Protein AF-A0A1I1U5Y3-F1 (afdb_monomer)

Secondary structure (DSSP, 8-state):
--------------------------------PPPPEEEEEEEEEETTEEEEEEEEEETT--SEEEEPS-EEEEETTSSSEEEE--SSS-SEEEETTTEEEESSEEE-

Sequence (108 aa):
MNASRSMRTAGGLLATAAFGLAALAAAPSAAAQPLPAYICEAVNPDLPRVFGSGCEALGGAPEHGPISGDFLIANEGGRNAFLCREEERYSGLADLPYRVVGFTCQPW

Foldseek 3Di:
DDDDDDDDDDDDDDDDDDDDDPPPPPPPPPPPQDAKEKEAQDWDDPPVKIKGAQIDTPSPADQFFFAAAWYWYAYDVRPFIKIFGDPDGGQWGHHPNGMIMGGRIDTD

pLDDT: mean 82.63, std 19.73, range [39.06, 98.44]

Radius of gyration: 28.96 Å; Cα contacts (8 Å, |Δi|>4): 219; chains: 1; bounding box: 86×43×30 Å

Nearest PDB structures (foldseek):
  5y82-assembly1_D  TM=3.064E-01  e=2.550E+00  Thermotoga maritima MSB8

Organism: NCBI:txid910347

Mean predicted aligned error: 12.99 Å

Structure (mmCIF, N/CA/C/O backbone):
data_AF-A0A1I1U5Y3-F1
#
_entry.id   AF-A0A1I1U5Y3-F1
#
loop_
_atom_site.group_PDB
_atom_site.id
_atom_site.type_symbol
_atom_site.label_atom_id
_atom_site.label_alt_id
_atom_site.label_comp_id
_atom_site.label_asym_id
_atom_site.label_entity_id
_atom_site.label_seq_id
_atom_site.pdbx_PDB_ins_code
_atom_site.Cartn_x
_atom_site.Cartn_y
_atom_site.Cartn_z
_atom_site.occupancy
_atom_site.B_iso_or_equiv
_atom_site.auth_seq_id
_atom_site.auth_comp_id
_atom_site.auth_asym_id
_atom_site.auth_atom_id
_atom_site.pdbx_PDB_model_num
ATOM 1 N N . MET A 1 1 ? -75.544 -22.456 -11.521 1.00 44.81 1 MET A N 1
ATOM 2 C CA . MET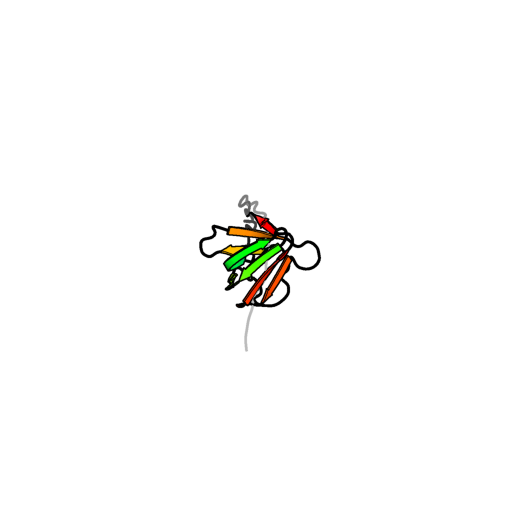 A 1 1 ? -74.609 -21.872 -10.534 1.00 44.81 1 MET A CA 1
ATOM 3 C C . MET A 1 1 ? -74.352 -20.439 -10.999 1.00 44.81 1 MET A C 1
ATOM 5 O O . MET A 1 1 ? -73.694 -20.274 -12.010 1.00 44.81 1 MET A O 1
ATOM 9 N N . ASN A 1 2 ? -75.157 -19.446 -10.592 1.00 39.06 2 ASN A N 1
ATOM 10 C CA .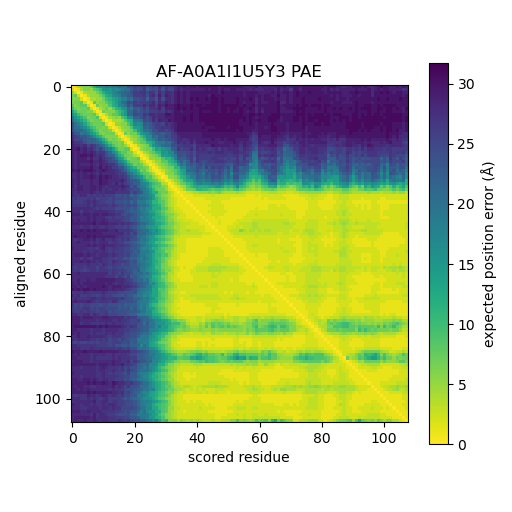 ASN A 1 2 ? -75.027 -18.639 -9.356 1.00 39.06 2 ASN A CA 1
ATOM 11 C C . ASN A 1 2 ? -73.566 -18.251 -9.084 1.00 39.06 2 ASN A C 1
ATOM 13 O O . ASN A 1 2 ? -72.743 -19.147 -8.986 1.00 39.06 2 ASN A O 1
ATOM 17 N N . ALA A 1 3 ? -73.162 -17.000 -8.881 1.00 43.75 3 ALA A N 1
ATOM 18 C CA . ALA A 1 3 ? -73.817 -15.694 -8.760 1.00 43.75 3 ALA A CA 1
ATOM 19 C C . ALA A 1 3 ? -72.679 -14.646 -8.906 1.00 43.75 3 ALA A C 1
ATOM 21 O O . ALA A 1 3 ? -71.518 -14.985 -8.693 1.00 43.75 3 ALA A O 1
ATOM 22 N N . SER A 1 4 ? -72.876 -13.380 -9.270 1.00 45.09 4 SER A N 1
ATOM 23 C CA . SER A 1 4 ? -73.261 -12.273 -8.368 1.00 45.09 4 SER A CA 1
ATOM 24 C C . SER A 1 4 ? -73.057 -10.982 -9.188 1.00 45.09 4 SER A C 1
ATOM 26 O O . SER A 1 4 ? -72.033 -10.862 -9.851 1.00 45.09 4 SER A O 1
ATOM 28 N N . ARG A 1 5 ? -74.047 -10.091 -9.357 1.00 50.44 5 ARG A N 1
ATOM 29 C CA . ARG A 1 5 ? -74.248 -8.850 -8.559 1.00 50.44 5 ARG A CA 1
ATOM 30 C C . ARG A 1 5 ? -72.933 -8.095 -8.297 1.00 50.44 5 ARG A C 1
ATOM 32 O O . ARG A 1 5 ? -72.022 -8.659 -7.717 1.00 50.44 5 ARG A O 1
ATOM 39 N N . SER A 1 6 ? -72.769 -6.837 -8.695 1.00 49.62 6 SER A N 1
ATOM 40 C CA . SER A 1 6 ? -73.486 -5.666 -8.161 1.00 49.62 6 SER A CA 1
ATOM 41 C C . SER A 1 6 ? -73.151 -4.439 -9.026 1.00 49.62 6 SER A C 1
ATOM 43 O O . SER A 1 6 ? -72.011 -4.278 -9.439 1.00 49.62 6 SER A O 1
ATOM 45 N N . MET A 1 7 ? -74.148 -3.677 -9.493 1.00 48.78 7 MET A N 1
ATOM 46 C CA . MET A 1 7 ? -74.590 -2.392 -8.905 1.00 48.78 7 MET A CA 1
ATOM 47 C C . MET A 1 7 ? -73.474 -1.335 -8.872 1.00 48.78 7 MET A C 1
ATOM 49 O O . MET A 1 7 ? -72.520 -1.466 -8.124 1.00 48.78 7 MET A O 1
ATOM 53 N N . ARG A 1 8 ? -73.486 -0.384 -9.814 1.00 50.25 8 ARG A N 1
ATOM 54 C CA . ARG A 1 8 ? -74.269 0.876 -9.835 1.00 50.25 8 ARG A CA 1
ATOM 55 C C . ARG A 1 8 ? -73.639 1.978 -8.978 1.00 50.25 8 ARG A C 1
ATOM 57 O O . ARG A 1 8 ? -73.395 1.774 -7.798 1.00 50.25 8 ARG A O 1
ATOM 64 N N . THR A 1 9 ? -73.643 3.171 -9.585 1.00 48.12 9 THR A N 1
ATOM 65 C CA . THR A 1 9 ? -73.717 4.513 -8.966 1.00 48.12 9 THR A CA 1
ATOM 66 C C . THR A 1 9 ? -72.501 4.933 -8.150 1.00 48.12 9 THR A C 1
ATOM 68 O O . THR A 1 9 ? -72.160 4.326 -7.151 1.00 48.12 9 THR A O 1
ATOM 71 N N . ALA A 1 10 ? -71.767 5.935 -8.621 1.00 48.81 10 ALA A N 1
ATOM 72 C CA . ALA A 1 10 ? -71.996 7.370 -8.384 1.00 48.81 10 ALA A CA 1
ATOM 73 C C . ALA A 1 10 ? -70.791 7.819 -7.552 1.00 48.81 10 ALA A C 1
ATOM 75 O O . ALA A 1 10 ? -70.487 7.220 -6.534 1.00 48.81 10 ALA A O 1
ATOM 76 N N . GLY A 1 11 ? -69.966 8.724 -8.052 1.00 43.12 11 GLY A N 1
ATOM 77 C CA . GLY A 1 11 ? -70.241 10.142 -7.901 1.00 43.12 11 GLY A CA 1
ATOM 78 C C . GLY A 1 11 ? -69.346 10.677 -6.784 1.00 43.12 11 GLY A C 1
ATOM 79 O O . GLY A 1 11 ? -68.991 9.947 -5.866 1.00 43.12 11 GLY A O 1
ATOM 80 N N . GLY A 1 12 ? -68.975 11.948 -6.879 1.00 46.03 12 GLY A N 1
ATOM 81 C CA . GLY A 1 12 ? -68.310 12.641 -5.780 1.00 46.03 12 GLY A CA 1
ATOM 82 C C . GLY A 1 12 ? -66.886 13.060 -6.095 1.00 46.03 12 GLY A C 1
ATOM 83 O O . GLY A 1 12 ? -65.924 12.435 -5.666 1.00 46.03 12 GLY A O 1
ATOM 84 N N . LEU A 1 13 ? -66.784 14.194 -6.787 1.00 61.62 13 LEU A N 1
ATOM 85 C CA . LEU A 1 13 ? -65.729 15.167 -6.533 1.00 61.62 13 LEU A CA 1
ATOM 86 C C . LEU A 1 13 ? -65.697 15.487 -5.035 1.00 61.62 13 LEU A C 1
ATOM 88 O O . LEU A 1 13 ? -66.669 16.032 -4.519 1.00 61.62 13 LEU A O 1
ATOM 92 N N . LEU A 1 14 ? -64.572 15.228 -4.376 1.00 51.44 14 LEU A N 1
ATOM 93 C CA . LEU A 1 14 ? -64.182 15.941 -3.165 1.00 51.44 14 LEU A CA 1
ATOM 94 C C . LEU A 1 14 ? -62.695 16.264 -3.266 1.00 51.44 14 LEU A C 1
ATOM 96 O O . LEU A 1 14 ? -61.824 15.429 -3.041 1.00 51.44 14 LEU A O 1
ATOM 100 N N . ALA A 1 15 ? -62.432 17.509 -3.652 1.00 57.75 15 ALA A N 1
ATOM 101 C CA . ALA A 1 15 ? -61.160 18.157 -3.425 1.00 57.75 15 ALA A CA 1
ATOM 102 C C . ALA A 1 15 ? -60.996 18.365 -1.913 1.00 57.75 15 ALA A C 1
ATOM 104 O O . ALA A 1 15 ? -61.749 19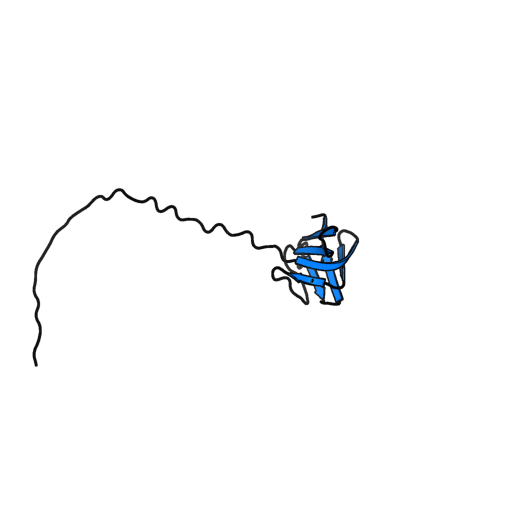.120 -1.299 1.00 57.75 15 ALA A O 1
ATOM 105 N N . THR A 1 16 ? -60.006 17.705 -1.323 1.00 55.69 16 THR A N 1
ATOM 106 C CA . THR A 1 16 ? -59.518 18.001 0.025 1.00 55.69 16 THR A CA 1
ATOM 107 C C . THR A 1 16 ? -58.081 18.480 -0.087 1.00 55.69 16 THR A C 1
ATOM 109 O O . THR A 1 16 ? -57.167 17.696 -0.337 1.00 55.69 16 THR A O 1
ATOM 112 N N . ALA A 1 17 ? -57.898 19.789 0.076 1.00 63.28 17 ALA A N 1
ATOM 113 C CA . ALA A 1 17 ? -56.601 20.396 0.313 1.00 63.28 17 ALA A CA 1
ATOM 114 C C . ALA A 1 17 ? -56.066 19.891 1.662 1.00 63.28 17 ALA A C 1
ATOM 116 O O . ALA A 1 17 ? -56.642 20.188 2.708 1.00 63.28 17 ALA A O 1
ATOM 117 N N . ALA A 1 18 ? -54.982 19.117 1.630 1.00 48.12 18 ALA A N 1
ATOM 118 C CA . ALA A 1 18 ? -54.246 18.704 2.815 1.00 48.12 18 ALA A CA 1
ATOM 119 C C . ALA A 1 18 ? -52.859 19.353 2.780 1.00 48.12 18 ALA A C 1
ATOM 121 O O . ALA A 1 18 ? -51.987 18.972 2.003 1.00 48.12 18 ALA A O 1
ATOM 122 N N . PHE A 1 19 ? -52.679 20.362 3.629 1.00 60.50 19 PHE A N 1
ATOM 123 C CA . PHE A 1 19 ? -51.366 20.772 4.104 1.00 60.50 19 PHE A CA 1
ATOM 124 C C . PHE A 1 19 ? -50.771 19.604 4.889 1.00 60.50 19 PHE A C 1
ATOM 126 O O . PHE A 1 19 ? -51.403 19.116 5.826 1.00 60.50 19 PHE A O 1
ATOM 133 N N . GLY A 1 20 ? -49.561 19.173 4.554 1.00 52.72 20 GLY A N 1
ATOM 134 C CA . GLY A 1 20 ? -48.847 18.256 5.429 1.00 52.72 20 GLY A CA 1
ATOM 135 C C . GLY A 1 20 ? -47.734 17.494 4.745 1.00 52.72 20 GLY A C 1
ATOM 136 O O . GLY A 1 20 ? -47.968 16.770 3.788 1.00 52.72 20 GLY A O 1
ATOM 137 N N . LEU A 1 21 ? -46.555 17.623 5.352 1.00 49.31 21 LEU A N 1
ATOM 138 C CA . LEU A 1 21 ? -45.338 16.850 5.135 1.00 49.31 21 LEU A CA 1
ATOM 139 C C . LEU A 1 21 ? -44.546 17.276 3.900 1.00 49.31 21 LEU A C 1
ATOM 141 O O . LEU A 1 21 ? -44.572 16.649 2.845 1.00 49.31 21 LEU A O 1
ATOM 145 N N . ALA A 1 22 ? -43.707 18.295 4.107 1.00 53.78 22 ALA A N 1
ATOM 146 C CA . ALA A 1 22 ? -42.377 18.269 3.524 1.00 53.78 22 ALA A CA 1
ATOM 147 C C . ALA A 1 22 ? -41.741 16.930 3.926 1.00 53.78 22 ALA A C 1
ATOM 149 O O . ALA A 1 22 ? -41.230 16.775 5.036 1.00 53.78 22 ALA A O 1
ATOM 150 N N . ALA A 1 23 ? -41.852 15.935 3.049 1.00 56.47 23 ALA A N 1
ATOM 151 C CA . ALA A 1 23 ? -41.000 14.771 3.089 1.00 56.47 23 ALA A CA 1
ATOM 152 C C . ALA A 1 23 ? -39.583 15.311 2.902 1.00 56.47 23 ALA A C 1
ATOM 154 O O . ALA A 1 23 ? -39.151 15.597 1.787 1.00 56.47 23 ALA A O 1
ATOM 155 N N . LEU A 1 24 ? -38.891 15.537 4.018 1.00 59.25 24 LEU A N 1
ATOM 156 C CA . LEU A 1 24 ? -37.443 15.589 4.039 1.00 59.25 24 LEU A CA 1
ATOM 157 C C . LEU A 1 24 ? -37.010 14.242 3.473 1.00 59.25 24 LEU A C 1
ATOM 159 O O . LEU A 1 24 ? -36.967 13.242 4.187 1.00 59.25 24 LEU A O 1
ATOM 163 N N . ALA A 1 25 ? -36.791 14.200 2.160 1.00 59.00 25 ALA A N 1
ATOM 164 C CA . ALA A 1 25 ? -36.021 13.150 1.543 1.00 59.00 25 ALA A CA 1
ATOM 165 C C . ALA A 1 25 ? -34.682 13.200 2.270 1.00 59.00 25 ALA A C 1
ATOM 167 O O . ALA A 1 25 ? -33.872 14.096 2.031 1.00 59.00 25 ALA A O 1
ATOM 168 N N . ALA A 1 26 ? -34.510 12.312 3.248 1.00 57.78 26 ALA A N 1
ATOM 169 C CA . ALA A 1 26 ? -33.218 12.026 3.823 1.00 57.78 26 ALA A CA 1
ATOM 170 C C . ALA A 1 26 ? -32.390 11.531 2.642 1.00 57.78 26 ALA A C 1
ATOM 172 O O . ALA A 1 26 ? -32.492 10.372 2.238 1.00 57.78 26 ALA A O 1
ATOM 173 N N . ALA A 1 27 ? -31.677 12.461 2.004 1.00 63.69 27 ALA A N 1
ATOM 174 C CA . ALA A 1 27 ? -30.672 12.121 1.027 1.00 63.69 27 ALA A CA 1
ATOM 175 C C . ALA A 1 27 ? -29.791 11.079 1.718 1.00 63.69 27 ALA A C 1
ATOM 177 O O . ALA A 1 27 ? -29.425 11.298 2.879 1.00 63.69 27 ALA A O 1
ATOM 178 N N . PRO A 1 28 ? -29.518 9.930 1.083 1.00 59.12 28 PRO A N 1
ATOM 179 C CA . PRO A 1 28 ? -28.597 8.982 1.663 1.00 59.12 28 PRO A CA 1
ATOM 180 C C . PRO A 1 28 ? -27.299 9.752 1.860 1.00 59.12 28 PRO A C 1
ATOM 182 O O . PRO A 1 28 ? -26.654 10.154 0.892 1.00 59.12 28 PRO A O 1
ATOM 185 N N . SER A 1 29 ? -26.958 10.026 3.118 1.00 59.75 29 SER A N 1
ATOM 186 C CA . SER A 1 29 ? -25.608 10.401 3.483 1.00 59.75 29 SER A CA 1
ATOM 187 C C . SER A 1 29 ? -24.771 9.251 2.962 1.00 59.75 29 SER A C 1
ATOM 189 O O . SER A 1 29 ? -24.820 8.157 3.525 1.00 59.75 29 SER A O 1
ATOM 191 N N . ALA A 1 30 ? -24.116 9.459 1.820 1.00 60.53 30 ALA A N 1
ATOM 192 C CA . ALA A 1 30 ? -23.127 8.542 1.306 1.00 60.53 30 ALA A CA 1
ATOM 193 C C . ALA A 1 30 ? -22.087 8.446 2.416 1.00 60.53 30 ALA A C 1
ATOM 195 O O . ALA A 1 30 ? -21.275 9.352 2.600 1.00 60.53 30 ALA A O 1
ATOM 196 N N . ALA A 1 31 ? -22.222 7.416 3.252 1.00 61.72 31 ALA A N 1
ATOM 197 C CA . ALA A 1 31 ? -21.254 7.112 4.277 1.00 61.72 31 ALA A CA 1
ATOM 198 C C . ALA A 1 31 ? -19.932 7.008 3.530 1.00 61.72 31 ALA A C 1
ATOM 200 O O . ALA A 1 31 ? -19.838 6.223 2.583 1.00 61.72 31 ALA A O 1
ATOM 201 N N . ALA A 1 32 ? -18.985 7.879 3.878 1.00 65.44 32 ALA A N 1
ATOM 202 C CA . ALA A 1 32 ? -17.664 7.876 3.281 1.00 65.44 32 ALA A CA 1
ATOM 203 C C . ALA A 1 32 ? -17.139 6.445 3.394 1.00 65.44 32 ALA A C 1
ATOM 205 O O . ALA A 1 32 ? -16.910 5.952 4.500 1.00 65.44 32 ALA A O 1
ATOM 206 N N . GLN A 1 33 ? -17.086 5.740 2.264 1.00 68.50 33 GLN A N 1
ATOM 207 C CA . GLN A 1 33 ? -16.603 4.373 2.267 1.00 68.50 33 GLN A CA 1
ATOM 208 C C . GLN A 1 33 ? -15.131 4.439 2.681 1.00 68.50 33 GLN A C 1
ATOM 210 O O . GLN A 1 33 ? -14.407 5.302 2.174 1.00 68.50 33 GLN A O 1
ATOM 215 N N . PRO A 1 34 ? -14.697 3.618 3.651 1.00 82.25 34 PRO A N 1
ATOM 216 C CA . PRO A 1 34 ? -13.308 3.624 4.076 1.00 82.25 34 PRO A CA 1
ATOM 217 C C . PRO A 1 34 ? -12.416 3.312 2.872 1.00 82.25 34 PRO A C 1
ATOM 219 O O . PRO A 1 34 ? -12.733 2.421 2.085 1.00 82.25 34 PRO A O 1
ATOM 222 N N . LEU A 1 35 ? -11.326 4.072 2.724 1.00 91.56 35 LEU A N 1
ATOM 223 C CA . LEU A 1 35 ? -10.344 3.834 1.669 1.00 91.56 35 LEU A CA 1
ATOM 224 C C . LEU A 1 35 ? -9.785 2.406 1.792 1.00 91.56 35 LEU A C 1
ATOM 226 O O . LEU A 1 35 ? -9.553 1.949 2.919 1.00 91.56 35 LEU A O 1
ATOM 230 N N . PRO A 1 36 ? -9.521 1.722 0.665 1.00 96.06 36 PRO A N 1
ATOM 231 C CA . PRO A 1 36 ? -8.729 0.502 0.664 1.00 96.06 36 PRO A CA 1
ATOM 232 C C . PRO A 1 36 ? -7.414 0.728 1.415 1.00 96.06 36 PRO A C 1
ATOM 234 O O . PRO A 1 36 ? -6.788 1.785 1.288 1.00 96.06 36 PRO A O 1
ATOM 237 N N . ALA A 1 37 ? -6.996 -0.242 2.221 1.00 97.12 37 ALA A N 1
ATOM 238 C CA . ALA A 1 37 ? -5.811 -0.094 3.053 1.00 97.12 37 ALA A CA 1
ATOM 239 C C . ALA A 1 37 ? -5.034 -1.402 3.181 1.00 97.12 37 ALA A C 1
ATOM 241 O O . ALA A 1 37 ? -5.618 -2.483 3.163 1.00 97.12 37 ALA A O 1
ATOM 242 N N . TYR A 1 38 ? -3.726 -1.280 3.380 1.00 98.00 38 TYR A N 1
ATOM 243 C CA . TYR A 1 38 ? -2.846 -2.372 3.767 1.00 98.00 38 TYR A CA 1
ATOM 244 C C . TYR A 1 38 ? -2.189 -2.045 5.099 1.00 98.00 38 TYR A C 1
ATOM 246 O O . TYR A 1 38 ? -1.551 -0.997 5.238 1.00 98.00 38 TYR A O 1
ATOM 254 N N . ILE A 1 39 ? -2.338 -2.947 6.064 1.00 97.50 39 ILE A N 1
ATOM 255 C CA . ILE A 1 39 ? -1.616 -2.889 7.335 1.00 97.50 39 ILE A CA 1
ATOM 256 C C . ILE A 1 39 ? -0.462 -3.872 7.245 1.00 97.50 39 ILE A C 1
ATOM 258 O O . ILE A 1 39 ? -0.685 -5.050 7.000 1.00 97.50 39 ILE A O 1
ATOM 262 N N . CYS A 1 40 ? 0.759 -3.376 7.393 1.00 97.31 40 CYS A N 1
ATOM 263 C CA . CYS A 1 40 ? 1.980 -4.137 7.177 1.00 97.31 40 CYS A CA 1
ATOM 264 C C . CYS A 1 40 ? 2.821 -4.217 8.453 1.00 97.31 40 CYS A C 1
ATOM 266 O O . CYS A 1 40 ? 2.913 -3.249 9.212 1.00 97.31 40 CYS A O 1
ATOM 268 N N . GLU A 1 41 ? 3.518 -5.331 8.649 1.00 96.44 41 GLU A N 1
ATOM 269 C CA . GLU A 1 41 ? 4.520 -5.468 9.713 1.00 96.44 41 GLU A CA 1
ATOM 270 C C . GLU A 1 41 ? 5.656 -4.444 9.544 1.00 96.44 41 GLU A C 1
ATOM 272 O O . GLU A 1 41 ? 6.095 -3.802 10.503 1.00 96.44 41 GLU A O 1
ATOM 277 N N . ALA A 1 42 ? 6.109 -4.241 8.302 1.00 95.62 42 ALA A N 1
ATOM 278 C CA . ALA A 1 42 ? 7.130 -3.255 7.967 1.00 95.62 42 ALA A CA 1
ATOM 279 C C . ALA A 1 42 ? 6.712 -2.376 6.785 1.00 95.62 42 ALA A C 1
ATOM 281 O O . ALA A 1 42 ? 6.172 -2.853 5.787 1.00 95.62 42 ALA A O 1
ATOM 282 N N . VAL A 1 43 ? 7.016 -1.080 6.904 1.00 97.69 43 VAL A N 1
ATOM 283 C CA . VAL A 1 43 ? 6.806 -0.064 5.867 1.00 97.69 43 VAL A CA 1
ATOM 284 C C . VAL A 1 43 ? 8.117 0.684 5.649 1.00 97.69 43 VAL A C 1
ATOM 286 O O . VAL A 1 43 ? 8.668 1.254 6.591 1.00 97.69 43 VAL A O 1
ATOM 289 N N . ASN A 1 44 ? 8.607 0.689 4.411 1.00 97.00 44 ASN A N 1
ATOM 290 C CA . ASN A 1 44 ? 9.813 1.390 3.986 1.00 97.00 44 ASN A CA 1
ATOM 291 C C . ASN A 1 44 ? 9.461 2.463 2.937 1.00 97.00 44 ASN A C 1
ATOM 293 O O . ASN A 1 44 ? 9.135 2.114 1.796 1.00 97.00 44 ASN A O 1
ATOM 297 N N . PRO A 1 45 ? 9.479 3.755 3.302 1.00 96.12 45 PRO A N 1
ATOM 298 C CA . PRO A 1 45 ? 9.217 4.838 2.363 1.00 96.12 45 PRO A CA 1
ATOM 299 C C . PRO A 1 45 ? 10.457 5.190 1.521 1.00 96.12 45 PRO A C 1
ATOM 301 O O . PRO A 1 45 ? 11.511 5.515 2.059 1.00 96.12 45 PRO A O 1
ATOM 304 N N . ASP A 1 46 ? 10.290 5.207 0.199 1.00 96.31 46 ASP A N 1
ATOM 305 C CA . ASP A 1 46 ? 11.238 5.706 -0.812 1.00 96.31 46 ASP A CA 1
ATOM 306 C C . ASP A 1 46 ? 10.480 6.655 -1.757 1.00 96.31 46 ASP A C 1
ATOM 308 O O . ASP A 1 46 ? 10.202 6.340 -2.919 1.00 96.31 46 ASP A O 1
ATOM 312 N N . LEU A 1 47 ? 10.002 7.772 -1.191 1.00 95.62 47 LEU A N 1
ATOM 313 C CA . LEU A 1 47 ? 9.011 8.635 -1.838 1.00 95.62 47 LEU A CA 1
ATOM 314 C C . LEU A 1 47 ? 9.456 9.060 -3.254 1.00 95.62 47 LEU A C 1
ATOM 31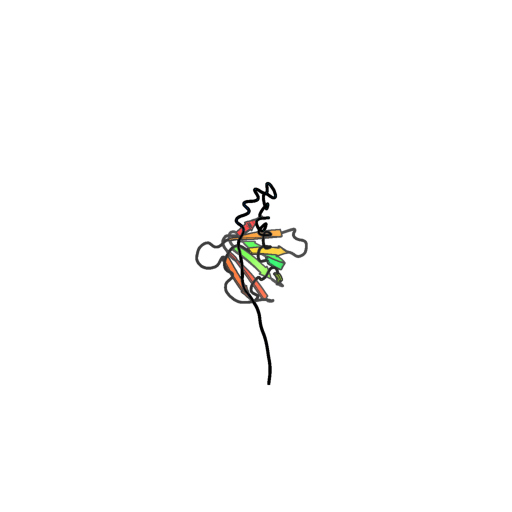6 O O . LEU A 1 47 ? 10.610 9.442 -3.447 1.00 95.62 47 LEU A O 1
ATOM 320 N N . PRO A 1 48 ? 8.545 9.035 -4.246 1.00 95.69 48 PRO A N 1
ATOM 321 C CA . PRO A 1 48 ? 7.094 8.855 -4.117 1.00 95.69 48 PRO A CA 1
ATOM 322 C C . PRO A 1 48 ? 6.627 7.390 -4.029 1.00 95.69 48 PRO A C 1
ATOM 324 O O . PRO A 1 48 ? 5.432 7.130 -4.124 1.00 95.69 48 PRO A O 1
ATOM 327 N N . ARG A 1 49 ? 7.529 6.418 -3.862 1.00 97.06 49 ARG A N 1
ATOM 328 C CA . ARG A 1 49 ? 7.176 5.007 -3.671 1.00 97.06 49 ARG A CA 1
ATOM 329 C C . ARG A 1 49 ? 7.172 4.613 -2.200 1.00 97.06 49 ARG A C 1
ATOM 331 O O . ARG A 1 49 ? 7.960 5.105 -1.401 1.00 97.06 49 ARG A O 1
ATOM 338 N N . VAL A 1 50 ? 6.291 3.692 -1.834 1.00 98.06 50 VAL A N 1
ATOM 339 C CA . VAL A 1 50 ? 6.251 3.109 -0.485 1.00 98.06 50 VAL A CA 1
ATOM 340 C C . VAL A 1 50 ? 6.159 1.599 -0.611 1.00 98.06 50 VAL A C 1
ATOM 342 O O . VAL A 1 50 ? 5.371 1.084 -1.402 1.00 98.06 50 VAL A O 1
ATOM 345 N N . PHE A 1 51 ? 6.970 0.889 0.167 1.00 98.06 51 PHE A N 1
ATOM 346 C CA . PHE A 1 51 ? 7.008 -0.567 0.183 1.00 98.06 51 PHE A CA 1
ATOM 347 C C . PHE A 1 51 ? 6.492 -1.083 1.522 1.00 98.06 51 PHE A C 1
ATOM 349 O O . PHE A 1 51 ? 7.009 -0.698 2.568 1.00 98.06 51 PHE A O 1
ATOM 356 N N . GLY A 1 52 ? 5.499 -1.965 1.487 1.00 97.56 52 GLY A N 1
ATOM 357 C CA . GLY A 1 52 ? 5.022 -2.725 2.639 1.00 97.56 52 GLY A CA 1
ATOM 358 C C . GLY A 1 52 ? 5.387 -4.203 2.513 1.00 97.56 52 GLY A C 1
ATOM 359 O O . GLY A 1 52 ? 5.382 -4.736 1.403 1.00 97.56 52 GLY A O 1
ATOM 360 N N . SER A 1 53 ? 5.687 -4.872 3.624 1.00 97.38 53 SER A N 1
ATOM 361 C CA . SER A 1 53 ? 5.893 -6.328 3.693 1.00 97.38 53 SER A CA 1
ATOM 362 C C . SER A 1 53 ? 5.174 -6.927 4.896 1.00 97.38 53 SER A C 1
ATOM 364 O O . SER A 1 53 ? 5.068 -6.253 5.923 1.00 97.38 53 SER A O 1
ATOM 366 N N . GLY A 1 54 ? 4.726 -8.183 4.778 1.00 96.50 54 GLY A N 1
ATOM 367 C CA . GLY A 1 54 ? 3.899 -8.817 5.809 1.00 96.50 54 GLY A CA 1
ATOM 368 C C . GLY A 1 54 ? 2.580 -8.065 5.955 1.00 96.50 54 GLY A C 1
ATOM 369 O O . GLY A 1 54 ? 2.283 -7.549 7.025 1.00 96.50 54 GLY A O 1
ATOM 370 N N . CYS A 1 55 ? 1.877 -7.869 4.836 1.00 97.44 55 CYS A N 1
ATOM 371 C CA . CYS A 1 55 ? 0.698 -7.008 4.786 1.00 97.44 55 CYS A CA 1
ATOM 372 C C . CYS A 1 55 ? -0.607 -7.802 4.793 1.00 97.44 55 CYS A C 1
ATOM 374 O O . CYS A 1 55 ? -0.708 -8.847 4.152 1.00 97.44 55 CYS A O 1
ATOM 376 N N . GLU A 1 56 ? -1.625 -7.218 5.417 1.00 97.50 56 GLU A N 1
ATOM 377 C CA . GLU A 1 56 ? -3.021 -7.641 5.354 1.00 97.50 56 GLU A CA 1
ATOM 378 C C . GLU A 1 56 ? -3.859 -6.592 4.618 1.00 97.50 56 GLU A C 1
ATOM 380 O O . GLU A 1 56 ? -3.687 -5.386 4.822 1.00 97.50 56 GLU A O 1
ATOM 385 N N . ALA A 1 57 ? -4.767 -7.048 3.754 1.00 97.50 57 ALA A N 1
ATOM 386 C CA . ALA A 1 57 ? -5.666 -6.191 2.991 1.00 97.50 57 ALA A CA 1
ATOM 387 C C . ALA A 1 57 ? -6.941 -5.870 3.789 1.00 97.50 57 ALA A C 1
ATOM 389 O O . ALA A 1 57 ? -7.602 -6.759 4.322 1.00 97.50 57 ALA A O 1
ATOM 390 N N . LEU A 1 58 ? -7.323 -4.593 3.828 1.00 95.75 58 LEU A N 1
ATOM 391 C CA . LEU A 1 58 ? -8.519 -4.074 4.494 1.00 95.75 58 LEU A CA 1
ATOM 392 C C . LEU A 1 58 ? -9.333 -3.184 3.547 1.00 95.75 58 LEU A C 1
ATOM 394 O O . LEU A 1 58 ? -8.840 -2.695 2.530 1.00 95.75 58 LEU A O 1
ATOM 398 N N . GLY A 1 59 ? -10.602 -2.942 3.891 1.00 92.81 59 GLY A N 1
ATOM 399 C CA . GLY A 1 59 ? -11.441 -1.978 3.164 1.00 92.81 59 GLY A CA 1
ATOM 400 C C . GLY A 1 59 ? -11.708 -2.352 1.701 1.00 92.81 59 GLY A C 1
ATOM 401 O O . GLY A 1 59 ? -11.974 -1.475 0.889 1.00 92.81 59 GLY A O 1
ATOM 402 N N . GLY A 1 60 ? -11.616 -3.641 1.353 1.00 94.44 60 GLY A N 1
ATOM 403 C CA . GLY A 1 60 ? -11.791 -4.123 -0.021 1.00 94.44 60 GLY A CA 1
ATOM 404 C C . GLY A 1 60 ? -10.549 -3.990 -0.908 1.00 94.44 60 GLY A C 1
ATOM 405 O O . GLY A 1 60 ? -10.672 -4.105 -2.126 1.00 94.44 60 GLY A O 1
ATOM 406 N N . ALA A 1 61 ? -9.369 -3.753 -0.326 1.00 97.00 61 ALA A N 1
ATOM 407 C CA . ALA A 1 61 ? -8.114 -3.745 -1.068 1.00 97.00 61 ALA A CA 1
ATOM 408 C C . ALA A 1 61 ? -7.823 -5.123 -1.706 1.00 97.00 61 ALA A C 1
ATOM 410 O O . ALA A 1 61 ? -8.074 -6.152 -1.074 1.00 97.00 61 ALA A O 1
ATOM 411 N N . PRO A 1 62 ? -7.309 -5.180 -2.949 1.00 97.62 62 PRO A N 1
ATOM 412 C CA . PRO A 1 62 ? -6.993 -6.446 -3.603 1.00 97.62 62 PRO A CA 1
ATOM 413 C C . PRO A 1 62 ? -5.771 -7.117 -2.964 1.00 97.62 62 PRO A C 1
ATOM 415 O O . PRO A 1 62 ? -4.789 -6.461 -2.631 1.00 97.62 62 PRO A O 1
ATOM 418 N N . GLU A 1 63 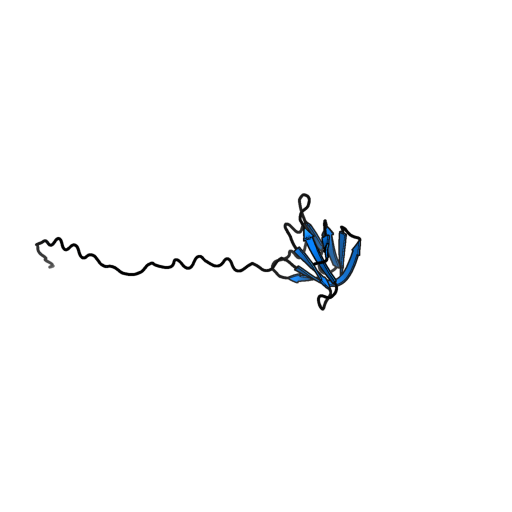? -5.785 -8.440 -2.839 1.00 98.31 63 GLU A N 1
ATOM 419 C CA . GLU A 1 63 ? -4.633 -9.184 -2.304 1.00 98.31 63 GLU A CA 1
ATOM 420 C C . GLU A 1 63 ? -3.532 -9.405 -3.356 1.00 98.31 63 GLU A C 1
ATOM 422 O O . GLU A 1 63 ? -2.355 -9.518 -3.016 1.00 98.31 63 GLU A O 1
ATOM 427 N N . HIS A 1 64 ? -3.899 -9.419 -4.642 1.00 98.31 64 HIS A N 1
ATOM 428 C CA . HIS A 1 64 ? -2.971 -9.634 -5.750 1.00 98.31 64 HIS A CA 1
ATOM 429 C C . HIS A 1 64 ? -3.276 -8.723 -6.941 1.00 98.31 64 HIS A C 1
ATOM 431 O O . HIS A 1 64 ? -4.433 -8.523 -7.314 1.00 98.31 64 HIS A O 1
ATOM 437 N N . GLY A 1 65 ? -2.217 -8.253 -7.599 1.00 97.50 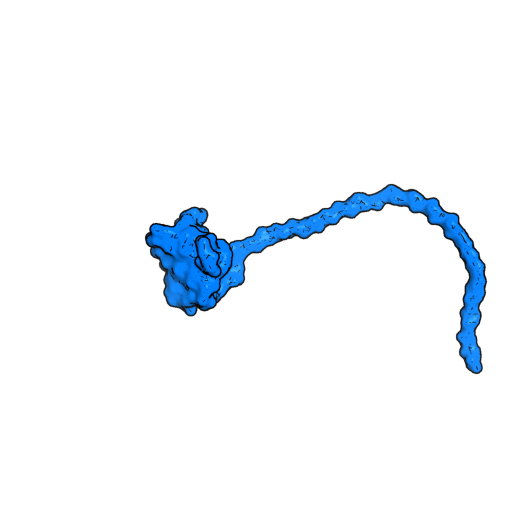65 GLY A N 1
ATOM 438 C CA . GLY A 1 65 ? -2.285 -7.501 -8.846 1.00 97.50 65 GLY A CA 1
ATOM 439 C C . GLY A 1 65 ? -2.349 -5.980 -8.663 1.00 97.50 65 GLY A C 1
ATOM 440 O O . GLY A 1 65 ? -1.950 -5.458 -7.621 1.00 97.50 65 GLY A O 1
ATOM 441 N N . PRO A 1 66 ? -2.779 -5.248 -9.704 1.00 97.75 66 PRO A N 1
ATOM 442 C CA . PRO A 1 66 ? -2.868 -3.791 -9.672 1.00 97.75 66 PRO A CA 1
ATOM 443 C C . PRO A 1 66 ? -3.894 -3.270 -8.668 1.00 97.75 66 PRO A C 1
ATOM 445 O O . PRO A 1 66 ? -5.000 -3.798 -8.565 1.00 97.75 66 PRO A O 1
ATOM 448 N N . ILE A 1 67 ? -3.531 -2.192 -7.978 1.00 97.31 67 ILE A N 1
ATOM 449 C CA . ILE A 1 67 ? -4.404 -1.446 -7.070 1.00 97.31 67 ILE A CA 1
ATOM 450 C C . ILE A 1 67 ? -4.874 -0.194 -7.810 1.00 97.31 67 ILE A C 1
ATOM 452 O O . ILE A 1 67 ? -4.047 0.607 -8.231 1.00 97.31 67 ILE A O 1
ATOM 456 N N . SER A 1 68 ? -6.180 -0.027 -7.997 1.00 95.31 68 SER A N 1
ATOM 457 C CA . SER A 1 68 ? -6.761 1.154 -8.655 1.00 95.31 68 SER A CA 1
ATOM 458 C C . SER A 1 68 ? -7.308 2.146 -7.631 1.00 95.31 68 SER A C 1
ATOM 460 O O . SER A 1 68 ? -7.821 1.735 -6.590 1.00 95.31 68 SER A O 1
ATOM 462 N N . GLY A 1 69 ? -7.254 3.440 -7.952 1.00 94.69 69 GLY A N 1
ATOM 463 C CA . GLY A 1 69 ? -7.710 4.516 -7.071 1.00 94.69 69 GLY A CA 1
ATOM 464 C C . GLY A 1 69 ? -6.829 4.736 -5.839 1.00 94.69 69 GLY A C 1
ATOM 465 O O . GLY A 1 69 ? -5.756 4.158 -5.700 1.00 94.69 69 GLY A O 1
ATOM 466 N N . ASP A 1 70 ? -7.277 5.604 -4.938 1.00 96.31 70 ASP A N 1
ATOM 467 C CA . ASP A 1 70 ? -6.522 5.954 -3.734 1.00 96.31 70 ASP A CA 1
ATOM 468 C C . ASP A 1 70 ? -6.540 4.813 -2.707 1.00 96.31 70 ASP A C 1
ATOM 470 O O . ASP A 1 70 ? -7.572 4.178 -2.480 1.00 96.31 70 ASP A O 1
ATOM 474 N N . PHE A 1 71 ? -5.410 4.583 -2.038 1.00 97.62 71 PHE A N 1
ATOM 475 C CA . PHE A 1 71 ? -5.319 3.604 -0.955 1.00 97.62 71 PHE A CA 1
ATOM 476 C C . PHE A 1 71 ? -4.268 3.990 0.089 1.00 97.62 71 PHE A C 1
ATOM 478 O O . PHE A 1 71 ? -3.413 4.849 -0.144 1.00 97.62 71 PHE A O 1
ATOM 485 N N . LEU A 1 72 ? -4.337 3.344 1.252 1.00 97.75 72 LEU A N 1
ATOM 486 C CA . LEU A 1 72 ? -3.412 3.558 2.362 1.00 97.75 72 LEU A CA 1
ATOM 487 C C . LEU A 1 72 ? -2.438 2.387 2.526 1.00 97.75 72 LEU A C 1
ATOM 489 O O . LEU A 1 72 ? -2.834 1.225 2.469 1.00 97.75 72 LEU A O 1
ATOM 493 N N . ILE A 1 73 ? -1.175 2.693 2.817 1.00 98.06 73 ILE A N 1
ATOM 494 C CA . ILE A 1 73 ? -0.208 1.738 3.375 1.00 98.06 73 ILE A CA 1
ATOM 495 C C . ILE A 1 73 ? 0.165 2.236 4.762 1.00 98.06 73 ILE A C 1
ATOM 497 O O . ILE A 1 73 ? 0.651 3.361 4.900 1.00 98.06 73 ILE A O 1
ATOM 501 N N . ALA A 1 74 ? -0.038 1.410 5.784 1.00 97.69 74 ALA A N 1
ATOM 502 C CA . ALA A 1 74 ? 0.344 1.746 7.144 1.00 97.69 74 ALA A CA 1
ATOM 503 C C . ALA A 1 74 ? 1.029 0.584 7.861 1.00 97.69 74 ALA A C 1
ATOM 505 O O . ALA A 1 74 ? 0.841 -0.573 7.501 1.00 97.69 74 ALA A O 1
ATOM 506 N N . ASN A 1 75 ? 1.831 0.887 8.882 1.00 95.69 75 ASN A N 1
ATOM 507 C CA . ASN A 1 75 ? 2.368 -0.148 9.760 1.00 95.69 75 ASN A CA 1
ATOM 508 C C . ASN A 1 75 ? 1.378 -0.546 10.864 1.00 95.69 75 ASN A C 1
ATOM 510 O O . ASN A 1 75 ? 0.469 0.220 11.200 1.00 95.69 75 ASN A O 1
ATOM 514 N N . GLU A 1 76 ? 1.593 -1.706 11.487 1.00 87.69 76 GLU A N 1
ATOM 515 C CA . GLU A 1 76 ? 0.882 -2.082 12.712 1.00 87.69 76 GLU A CA 1
ATOM 516 C C . GLU A 1 76 ? 1.040 -0.980 13.785 1.00 87.69 76 GLU A C 1
ATOM 518 O O . GLU A 1 76 ? 2.141 -0.644 14.237 1.00 87.69 76 GLU A O 1
ATOM 523 N N . GLY A 1 77 ? -0.080 -0.350 14.155 1.00 83.62 77 GLY A N 1
ATOM 524 C CA . GLY A 1 77 ? -0.127 0.791 15.079 1.00 83.62 77 GLY A CA 1
ATOM 525 C C . GLY A 1 77 ? -0.174 2.182 14.430 1.00 83.62 77 GLY A C 1
ATOM 526 O O . GLY A 1 77 ? -0.214 3.169 15.161 1.00 83.62 77 GLY A O 1
ATOM 527 N N . GLY A 1 78 ? -0.180 2.285 13.096 1.00 81.81 78 GLY A N 1
ATOM 528 C CA . GLY A 1 78 ? -0.518 3.512 12.357 1.00 81.81 78 GLY A CA 1
ATOM 529 C C . GLY A 1 78 ? 0.469 4.675 12.501 1.00 81.81 78 GLY A C 1
ATOM 530 O O . GLY A 1 78 ? 0.121 5.811 12.198 1.00 81.81 78 GLY A O 1
ATOM 531 N N . ARG A 1 79 ? 1.694 4.422 12.975 1.00 85.50 79 ARG A N 1
ATOM 532 C CA . ARG A 1 79 ? 2.725 5.464 13.160 1.00 85.50 79 ARG A CA 1
ATOM 533 C C . ARG A 1 79 ? 3.318 5.945 11.841 1.00 85.50 79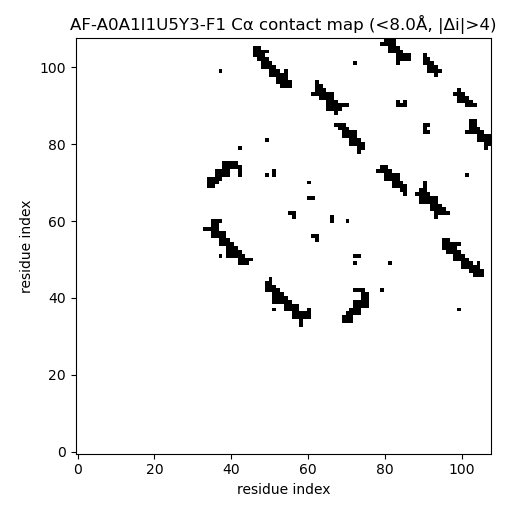 ARG A C 1
ATOM 535 O O . ARG A 1 79 ? 3.728 7.094 11.744 1.00 85.50 79 ARG A O 1
ATOM 542 N N . ASN A 1 80 ? 3.364 5.057 10.856 1.00 92.19 80 ASN A N 1
ATOM 543 C CA . ASN A 1 80 ? 3.736 5.363 9.487 1.00 92.19 80 ASN A CA 1
ATOM 544 C C . ASN A 1 80 ? 2.519 5.047 8.630 1.00 92.19 80 ASN A C 1
ATOM 546 O O . ASN A 1 80 ? 2.204 3.871 8.474 1.00 92.19 80 ASN A O 1
ATOM 550 N N . ALA A 1 81 ? 1.845 6.074 8.122 1.00 96.19 81 ALA A N 1
ATOM 551 C CA . ALA A 1 81 ? 0.725 5.946 7.203 1.00 96.19 81 ALA A CA 1
ATOM 552 C C . ALA A 1 81 ? 0.997 6.800 5.964 1.00 96.19 81 ALA A C 1
ATOM 554 O O . ALA A 1 81 ? 1.438 7.947 6.064 1.00 96.19 81 ALA A O 1
ATOM 555 N N . PHE A 1 82 ? 0.750 6.223 4.795 1.00 98.12 82 PHE A N 1
ATOM 556 C CA . PHE A 1 82 ? 0.953 6.878 3.514 1.00 98.12 82 PHE A CA 1
ATOM 557 C C . PHE A 1 82 ? -0.287 6.709 2.653 1.00 98.12 82 PHE A C 1
ATOM 559 O O . PHE A 1 82 ? -0.781 5.594 2.494 1.00 98.12 82 PHE A O 1
ATOM 566 N N . LEU A 1 83 ? -0.754 7.812 2.077 1.00 97.88 83 LEU A N 1
ATOM 567 C CA . LEU A 1 83 ? -1.766 7.815 1.032 1.00 97.88 83 LEU A CA 1
ATOM 568 C C . LEU A 1 83 ? -1.073 7.742 -0.316 1.00 97.88 83 LEU A C 1
ATOM 570 O O . LEU A 1 83 ? -0.298 8.636 -0.653 1.00 97.88 83 LEU A O 1
ATOM 574 N N . CYS A 1 84 ? -1.396 6.711 -1.080 1.00 97.81 84 CYS A N 1
ATOM 575 C CA . CYS A 1 84 ? -0.927 6.506 -2.438 1.00 97.81 84 CYS A CA 1
ATOM 576 C C . CYS A 1 84 ? -2.075 6.783 -3.405 1.00 97.81 84 CYS A C 1
ATOM 578 O O . CYS A 1 84 ? -3.209 6.357 -3.171 1.00 97.81 84 CYS A O 1
ATOM 580 N N . ARG A 1 85 ? -1.783 7.543 -4.460 1.00 96.56 85 ARG A N 1
ATOM 581 C CA . ARG A 1 85 ? -2.776 8.037 -5.417 1.00 96.56 85 ARG A CA 1
ATOM 582 C C . ARG A 1 85 ? -2.513 7.485 -6.802 1.00 96.56 85 ARG A C 1
ATOM 584 O O . ARG A 1 85 ? -1.392 7.124 -7.146 1.00 96.56 85 ARG A O 1
ATOM 591 N N . GLU A 1 86 ? -3.562 7.433 -7.604 1.00 91.69 86 GLU A N 1
ATOM 592 C CA . GLU A 1 86 ? -3.438 7.050 -9.004 1.00 91.69 86 GLU A CA 1
ATOM 593 C C . GLU A 1 86 ? -2.783 8.181 -9.814 1.00 91.69 86 GLU A C 1
ATOM 595 O O . GLU A 1 86 ? -3.281 9.305 -9.837 1.00 91.69 86 GLU A O 1
ATOM 600 N N . GLU A 1 87 ? -1.658 7.889 -10.471 1.00 80.62 87 GLU A N 1
ATOM 601 C CA . GLU A 1 87 ? -0.987 8.829 -11.389 1.00 80.62 87 GLU A CA 1
ATOM 602 C C . GLU A 1 87 ? -1.213 8.463 -12.863 1.00 80.62 87 GLU A C 1
ATOM 604 O O . GLU A 1 87 ? -1.358 9.349 -13.701 1.00 80.62 87 GLU A O 1
ATOM 609 N N . GLU A 1 88 ? -1.310 7.167 -13.179 1.00 80.44 88 GLU A N 1
ATOM 610 C CA . GLU A 1 88 ? -1.576 6.693 -14.542 1.00 80.44 88 GLU A CA 1
ATOM 611 C C . GLU A 1 88 ? -2.737 5.696 -14.599 1.00 80.44 88 GLU A C 1
ATOM 613 O O . GLU A 1 88 ? -3.846 6.042 -14.991 1.00 80.44 88 GLU A O 1
ATOM 618 N N . ARG A 1 89 ? -2.459 4.425 -14.285 1.00 88.00 89 ARG A N 1
ATOM 619 C CA . ARG A 1 89 ? -3.376 3.300 -14.532 1.00 88.00 89 ARG A CA 1
ATOM 620 C C . ARG A 1 89 ? -3.687 2.487 -13.276 1.00 88.00 89 ARG A C 1
ATOM 622 O O . ARG A 1 89 ? -4.666 1.749 -13.250 1.00 88.00 89 ARG A O 1
ATOM 629 N N . TYR A 1 90 ? -2.815 2.581 -12.280 1.00 94.00 90 TYR A N 1
ATOM 630 C CA . TYR A 1 90 ? -2.949 1.989 -10.958 1.00 94.00 90 TYR A CA 1
ATOM 631 C C . TYR A 1 90 ? -2.094 2.801 -9.980 1.00 94.00 90 TYR A C 1
ATOM 633 O O . TYR A 1 90 ? -1.060 3.357 -10.356 1.00 94.00 90 TYR A O 1
ATOM 641 N N . SER A 1 91 ? -2.527 2.876 -8.730 1.00 96.50 91 SER A N 1
ATOM 642 C CA . SER A 1 91 ? -1.824 3.521 -7.621 1.00 96.50 91 SER A CA 1
ATOM 643 C C . SER A 1 91 ? -0.811 2.594 -6.954 1.00 96.50 91 SER A C 1
ATOM 645 O O . SER A 1 91 ? 0.065 3.060 -6.231 1.00 96.50 91 SER A O 1
ATOM 647 N N . GLY A 1 92 ? -0.891 1.283 -7.194 1.00 97.50 92 GLY A N 1
ATOM 648 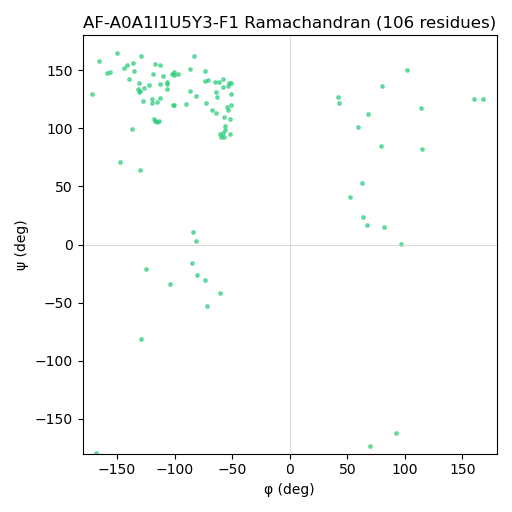C CA . GLY A 1 92 ? 0.002 0.316 -6.566 1.00 97.50 92 GLY A CA 1
ATOM 649 C C . GLY A 1 92 ? -0.044 -1.086 -7.169 1.00 97.50 92 GLY A C 1
ATOM 650 O O . GLY A 1 92 ? -0.774 -1.357 -8.123 1.00 97.50 92 GLY A O 1
ATOM 651 N N . LEU A 1 93 ? 0.753 -1.983 -6.593 1.00 98.06 93 LEU A N 1
ATOM 652 C CA . LEU A 1 93 ? 0.735 -3.424 -6.843 1.00 98.06 93 LEU A CA 1
ATOM 653 C C . LEU A 1 93 ? 0.684 -4.170 -5.508 1.00 98.06 93 LEU A C 1
ATOM 655 O O . LEU A 1 93 ? 1.493 -3.899 -4.618 1.00 98.06 93 LEU A O 1
ATOM 659 N N . ALA A 1 94 ? -0.217 -5.138 -5.402 1.00 98.44 94 ALA A N 1
ATOM 660 C CA . ALA A 1 94 ? -0.323 -6.058 -4.281 1.00 98.44 94 ALA A CA 1
ATOM 661 C C . ALA A 1 94 ? 0.175 -7.453 -4.674 1.00 98.44 94 ALA A C 1
ATOM 663 O O . ALA A 1 94 ? -0.102 -7.947 -5.768 1.00 98.44 94 ALA A O 1
ATOM 664 N N . ASP A 1 95 ? 0.914 -8.084 -3.773 1.00 98.25 95 ASP A N 1
ATOM 665 C CA . ASP A 1 95 ? 1.306 -9.487 -3.841 1.00 98.25 95 ASP A CA 1
ATOM 666 C C . ASP A 1 95 ? 1.395 -10.035 -2.413 1.00 98.25 95 ASP A C 1
ATOM 668 O O . ASP A 1 95 ? 2.478 -10.191 -1.842 1.00 98.25 95 ASP A O 1
ATOM 672 N N . LEU A 1 96 ? 0.236 -10.204 -1.775 1.00 96.56 96 LEU A N 1
ATOM 673 C CA . LEU A 1 96 ? 0.157 -10.644 -0.386 1.00 96.56 96 LEU A CA 1
ATOM 674 C C . LEU A 1 96 ? 0.495 -12.142 -0.256 1.00 96.56 96 LEU A C 1
ATOM 676 O O . LEU A 1 96 ? 0.248 -12.920 -1.175 1.00 96.56 96 LEU A O 1
ATOM 680 N N . PRO A 1 97 ? 1.068 -12.573 0.884 1.00 94.00 97 PRO A N 1
ATOM 681 C CA . PRO A 1 97 ? 1.480 -11.760 2.038 1.00 94.00 97 PRO A CA 1
ATOM 682 C C . PRO A 1 97 ? 2.854 -11.083 1.854 1.00 94.00 97 PRO A C 1
ATOM 684 O O . PRO A 1 97 ? 3.371 -10.447 2.774 1.00 94.00 97 PRO A O 1
ATOM 687 N N . TYR A 1 98 ? 3.484 -11.235 0.688 1.00 93.94 98 TYR A N 1
ATOM 688 C CA . TYR A 1 98 ? 4.887 -10.891 0.482 1.00 93.94 98 TYR A CA 1
ATOM 689 C C . TYR A 1 98 ? 5.139 -9.386 0.466 1.00 93.94 98 TYR A C 1
ATOM 691 O O . TYR A 1 98 ? 6.030 -8.905 1.173 1.00 93.94 98 TYR A O 1
ATOM 699 N N . ARG A 1 99 ? 4.403 -8.635 -0.361 1.00 97.00 99 ARG A N 1
ATOM 700 C CA . ARG A 1 99 ? 4.696 -7.218 -0.587 1.00 97.00 99 ARG A CA 1
ATOM 701 C C . ARG A 1 99 ? 3.511 -6.427 -1.126 1.00 97.00 99 ARG A C 1
ATOM 703 O O . ARG A 1 99 ? 2.752 -6.904 -1.962 1.00 97.00 99 ARG A O 1
ATOM 710 N N . VAL A 1 100 ? 3.455 -5.159 -0.738 1.00 98.25 100 VAL A N 1
ATOM 711 C CA . VAL A 1 100 ? 2.647 -4.117 -1.381 1.00 98.25 100 VAL A CA 1
ATOM 712 C C . VAL A 1 100 ? 3.574 -2.993 -1.828 1.00 98.25 100 VAL A C 1
ATOM 714 O O . VAL A 1 100 ? 4.491 -2.607 -1.102 1.00 98.25 100 VAL A O 1
ATOM 717 N N . VAL A 1 101 ? 3.358 -2.476 -3.032 1.00 98.25 101 VAL A N 1
ATOM 718 C CA . VAL A 1 101 ? 4.075 -1.319 -3.573 1.00 98.25 101 VAL A CA 1
ATOM 719 C C . VAL A 1 101 ? 3.062 -0.228 -3.868 1.00 98.25 101 VAL A C 1
ATOM 721 O O . VAL A 1 101 ? 2.147 -0.448 -4.654 1.00 98.25 101 VAL A O 1
ATOM 724 N N . GLY A 1 102 ? 3.236 0.939 -3.262 1.00 97.69 102 GLY A N 1
ATOM 725 C CA . GLY A 1 102 ? 2.489 2.146 -3.592 1.00 97.69 102 GLY A CA 1
ATOM 726 C C . GLY A 1 102 ? 3.295 3.092 -4.471 1.00 97.69 102 GLY A C 1
ATOM 727 O O . GLY A 1 102 ? 4.520 3.193 -4.340 1.00 97.69 102 GLY A O 1
ATOM 728 N N . PHE A 1 103 ? 2.592 3.788 -5.354 1.00 97.12 103 PHE A N 1
ATOM 729 C CA . PHE A 1 103 ? 3.091 4.848 -6.219 1.00 97.12 103 PHE A CA 1
ATOM 730 C C . PHE A 1 103 ? 2.465 6.185 -5.812 1.00 97.12 103 PHE A C 1
ATOM 732 O O . PHE A 1 103 ? 1.385 6.229 -5.220 1.00 97.12 103 PHE A O 1
ATOM 739 N N . THR A 1 104 ? 3.173 7.276 -6.111 1.00 96.75 104 THR A N 1
ATOM 740 C CA . THR A 1 104 ? 2.682 8.651 -5.905 1.00 96.75 104 THR A CA 1
ATOM 741 C C . THR A 1 104 ? 2.184 8.880 -4.473 1.00 96.75 104 THR A C 1
ATOM 743 O O . THR A 1 104 ? 1.143 9.489 -4.225 1.00 96.75 104 THR A O 1
ATOM 746 N N . CYS A 1 105 ? 2.928 8.330 -3.513 1.00 97.81 105 CYS A N 1
ATOM 747 C CA . CYS A 1 105 ? 2.561 8.321 -2.109 1.00 97.81 105 CYS A CA 1
ATOM 748 C C . CYS A 1 105 ? 3.016 9.591 -1.384 1.00 97.81 105 CYS A C 1
ATOM 750 O O . CYS A 1 105 ? 4.052 10.183 -1.695 1.00 97.81 105 CYS A O 1
ATOM 752 N N . GLN A 1 106 ? 2.265 9.962 -0.353 1.00 97.62 106 GLN A N 1
ATOM 753 C CA . GLN A 1 106 ? 2.570 11.052 0.569 1.00 97.62 106 GLN A CA 1
ATOM 754 C C . GLN A 1 106 ? 2.186 10.656 2.002 1.00 97.62 106 GLN A C 1
ATOM 756 O O . GLN A 1 106 ? 1.300 9.817 2.171 1.00 97.62 106 GLN A O 1
ATOM 761 N N . PRO A 1 107 ? 2.816 11.241 3.036 1.00 97.00 107 PRO A N 1
ATOM 762 C CA . PRO A 1 107 ? 2.367 11.057 4.416 1.00 97.00 107 PRO A CA 1
ATOM 763 C C . PRO A 1 107 ? 0.871 11.390 4.574 1.00 97.00 107 PRO A C 1
ATOM 765 O O . PRO A 1 107 ? 0.397 12.356 3.963 1.00 97.00 107 PRO A O 1
ATOM 768 N N . TRP A 1 108 ? 0.150 10.582 5.358 1.00 90.62 108 TRP A N 1
ATOM 769 C CA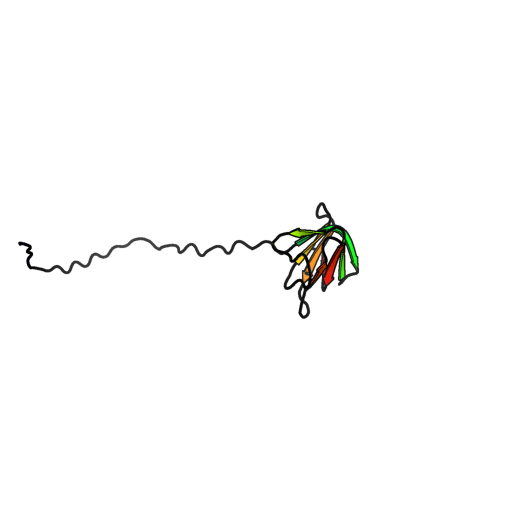 . TRP A 1 108 ? -1.286 10.719 5.649 1.00 90.62 108 TRP A CA 1
ATOM 770 C C . TRP A 1 108 ? -1.539 11.156 7.093 1.00 90.62 108 TRP A C 1
ATOM 772 O O . TRP A 1 108 ? -0.864 10.615 7.998 1.00 90.62 108 TRP A O 1
#

Solvent-accessible surface area (backbone atoms only — not comparable to full-atom values): 6387 Å² total; per-residue (Å²): 134,87,85,78,90,79,84,80,84,82,85,78,92,75,90,75,91,73,88,79,73,85,74,75,74,75,67,78,75,74,69,79,71,67,62,24,28,33,45,8,75,42,67,52,80,59,78,44,33,36,39,30,29,57,40,46,66,35,63,84,35,66,56,61,46,75,34,68,52,59,33,37,47,25,24,78,85,59,84,50,36,29,39,16,33,56,84,82,85,41,8,27,39,27,40,60,54,63,34,36,39,35,31,63,34,42,84,101